Protein AF-A0A9P5XKV9-F1 (afdb_monomer_lite)

Structure (mmCIF, N/CA/C/O backbone):
data_AF-A0A9P5XKV9-F1
#
_entry.id   AF-A0A9P5XKV9-F1
#
loop_
_atom_site.group_PDB
_atom_site.id
_atom_site.type_symbol
_atom_site.label_atom_id
_atom_site.label_alt_id
_atom_site.label_comp_id
_atom_site.label_asym_id
_atom_site.label_entity_id
_atom_site.label_seq_id
_atom_site.pdbx_PDB_ins_code
_atom_site.Cartn_x
_atom_site.Cartn_y
_atom_site.Cartn_z
_atom_site.occupancy
_atom_site.B_iso_or_equiv
_atom_site.auth_seq_id
_atom_site.auth_comp_id
_atom_site.auth_asym_id
_atom_site.auth_atom_id
_atom_site.pdbx_PDB_model_num
ATOM 1 N N . MET A 1 1 ? 0.157 -8.483 -6.997 1.00 70.75 1 MET A N 1
ATOM 2 C CA . MET A 1 1 ? -0.100 -7.214 -7.702 1.00 70.75 1 MET A CA 1
ATOM 3 C C . MET A 1 1 ? 1.216 -6.534 -8.105 1.00 70.75 1 MET A C 1
ATOM 5 O O . MET A 1 1 ? 1.415 -5.382 -7.760 1.00 70.75 1 MET A O 1
ATOM 9 N N . PRO A 1 2 ? 2.148 -7.199 -8.814 1.00 66.69 2 PRO A N 1
ATOM 10 C CA . PRO A 1 2 ? 3.363 -6.516 -9.268 1.00 66.69 2 PRO A CA 1
ATOM 11 C C . PRO A 1 2 ? 3.000 -5.369 -10.226 1.00 66.69 2 PRO A C 1
ATOM 13 O O . PRO A 1 2 ? 2.086 -5.510 -11.035 1.00 66.69 2 PRO A O 1
ATOM 16 N N . HIS A 1 3 ? 3.695 -4.235 -10.106 1.00 66.81 3 HIS A N 1
ATOM 17 C CA . HIS A 1 3 ? 3.515 -3.041 -10.951 1.00 66.81 3 HIS A CA 1
ATOM 18 C C . HIS A 1 3 ? 2.114 -2.398 -10.946 1.00 66.81 3 HIS A C 1
ATOM 20 O O . HIS A 1 3 ? 1.751 -1.706 -11.893 1.00 66.81 3 HIS A O 1
ATOM 26 N N . CYS A 1 4 ? 1.330 -2.583 -9.881 1.00 78.94 4 CYS A N 1
ATOM 27 C CA . CYS A 1 4 ? 0.080 -1.842 -9.700 1.00 78.94 4 CYS A CA 1
ATOM 28 C C . CYS A 1 4 ? 0.313 -0.384 -9.267 1.00 78.94 4 CYS A C 1
ATOM 30 O O . CYS A 1 4 ? 1.311 -0.065 -8.619 1.00 78.94 4 CYS A O 1
ATOM 32 N N . ASP A 1 5 ? -0.645 0.485 -9.599 1.00 85.69 5 ASP A N 1
ATOM 33 C CA . ASP A 1 5 ? -0.642 1.891 -9.189 1.00 85.69 5 ASP A CA 1
ATOM 34 C C . ASP A 1 5 ? -0.791 2.065 -7.673 1.00 85.69 5 ASP A C 1
ATOM 36 O O . ASP A 1 5 ? -1.500 1.306 -7.004 1.00 85.69 5 ASP A O 1
ATOM 40 N N . MET A 1 6 ? -0.183 3.129 -7.135 1.00 90.31 6 MET A N 1
ATOM 41 C CA . MET A 1 6 ? -0.226 3.450 -5.700 1.00 90.31 6 MET A CA 1
ATOM 42 C C . MET A 1 6 ? -1.664 3.571 -5.170 1.00 90.31 6 MET A C 1
ATOM 44 O O . MET A 1 6 ? -1.947 3.120 -4.063 1.00 90.31 6 MET A O 1
ATOM 48 N N . GLY A 1 7 ? -2.589 4.110 -5.972 1.00 90.88 7 GLY A N 1
ATOM 49 C CA . GLY A 1 7 ? -3.998 4.249 -5.588 1.00 90.88 7 GLY A CA 1
ATOM 50 C C . GLY A 1 7 ? -4.725 2.913 -5.391 1.00 90.88 7 GLY A C 1
ATOM 51 O O . GLY A 1 7 ? -5.614 2.816 -4.550 1.00 90.88 7 GLY A O 1
ATOM 52 N N . LEU A 1 8 ? -4.338 1.853 -6.109 1.00 91.12 8 LEU A N 1
ATOM 53 C CA . LEU A 1 8 ? -4.925 0.521 -5.913 1.00 91.12 8 LEU A CA 1
ATOM 54 C C . LEU A 1 8 ? -4.485 -0.091 -4.582 1.00 91.12 8 LEU A C 1
ATOM 56 O O . LEU A 1 8 ? -5.310 -0.655 -3.863 1.00 91.12 8 LEU A O 1
ATOM 60 N N . TYR A 1 9 ? -3.206 0.055 -4.232 1.00 92.44 9 TYR A N 1
ATOM 61 C CA . TYR A 1 9 ? -2.709 -0.353 -2.921 1.00 92.44 9 TYR A CA 1
ATOM 62 C C . TYR A 1 9 ? -3.361 0.449 -1.800 1.00 92.44 9 TYR A C 1
ATOM 64 O O . TYR A 1 9 ? -3.787 -0.135 -0.808 1.00 92.44 9 TYR A O 1
ATOM 72 N N . ASP A 1 10 ? -3.487 1.765 -1.972 1.00 94.31 10 ASP A N 1
ATOM 73 C CA . ASP A 1 10 ? -4.132 2.634 -0.992 1.00 94.31 10 ASP A CA 1
ATOM 74 C C . ASP A 1 10 ? -5.592 2.231 -0.748 1.00 94.31 10 ASP A C 1
ATOM 76 O O . ASP A 1 10 ? -5.998 2.046 0.396 1.00 94.31 10 ASP A O 1
ATOM 80 N N . ASN A 1 11 ? -6.353 1.964 -1.814 1.00 93.06 11 ASN A N 1
ATOM 81 C CA . ASN A 1 11 ? -7.731 1.483 -1.716 1.00 93.06 11 ASN A CA 1
ATOM 82 C C . ASN A 1 11 ? -7.836 0.112 -1.033 1.00 93.06 11 ASN A C 1
ATOM 84 O O . ASN A 1 11 ? -8.742 -0.104 -0.226 1.00 93.06 11 ASN A O 1
ATOM 88 N N . LEU A 1 12 ? -6.919 -0.817 -1.327 1.00 93.25 12 LEU A N 1
ATOM 89 C CA . LEU A 1 12 ? -6.872 -2.123 -0.666 1.00 93.25 12 LEU A CA 1
ATOM 90 C C . LEU A 1 12 ? -6.597 -1.977 0.835 1.00 93.25 12 LEU A C 1
ATOM 92 O O . LEU A 1 12 ? -7.263 -2.619 1.649 1.00 93.25 12 LEU A O 1
ATOM 96 N N . LEU A 1 13 ? -5.633 -1.130 1.199 1.00 93.94 13 LEU A N 1
ATOM 97 C CA . LEU A 1 13 ? -5.297 -0.841 2.590 1.00 93.94 13 LEU A CA 1
ATOM 98 C C . LEU A 1 13 ? -6.477 -0.179 3.301 1.00 93.94 13 LEU A C 1
ATOM 100 O O . LEU A 1 13 ? -6.874 -0.640 4.367 1.00 93.94 13 LEU A O 1
ATOM 104 N N . ARG A 1 14 ? -7.103 0.817 2.669 1.00 94.31 14 ARG A N 1
ATOM 105 C CA . ARG A 1 14 ? -8.313 1.485 3.155 1.00 94.31 14 ARG A CA 1
ATOM 106 C C . ARG A 1 14 ? -9.449 0.499 3.429 1.00 94.31 14 ARG A C 1
ATOM 108 O O . ARG A 1 14 ? -10.059 0.543 4.491 1.00 94.31 14 ARG A O 1
ATOM 115 N N . ALA A 1 15 ? -9.729 -0.413 2.498 1.00 93.19 15 ALA A N 1
ATOM 116 C CA . ALA A 1 15 ? -10.797 -1.406 2.651 1.00 93.19 15 ALA A CA 1
ATOM 117 C C . ALA A 1 15 ? -10.550 -2.392 3.812 1.00 93.19 15 ALA A C 1
ATOM 119 O O . ALA A 1 15 ? -11.487 -3.001 4.334 1.00 93.19 15 ALA A O 1
ATOM 120 N N . ASN A 1 16 ? -9.290 -2.540 4.226 1.00 93.56 16 ASN A N 1
ATOM 121 C CA . ASN A 1 16 ? -8.859 -3.399 5.326 1.00 93.56 16 ASN A CA 1
ATOM 122 C C . ASN A 1 16 ? -8.370 -2.593 6.540 1.00 93.56 16 ASN A C 1
ATOM 124 O O . ASN A 1 16 ? -7.651 -3.142 7.375 1.00 93.56 16 ASN A O 1
ATOM 128 N N . TRP A 1 17 ? -8.748 -1.312 6.654 1.00 93.69 17 TRP A N 1
ATOM 129 C CA . TRP A 1 17 ? -8.223 -0.390 7.666 1.00 93.69 17 TRP A CA 1
ATOM 130 C C . TRP A 1 17 ? -8.826 -0.607 9.059 1.00 93.69 17 TRP A C 1
ATOM 132 O O . TRP A 1 17 ? -9.524 0.236 9.614 1.00 93.69 17 TRP A O 1
ATOM 142 N N . SER A 1 18 ? -8.545 -1.764 9.644 1.00 90.81 18 SER A N 1
ATOM 143 C CA . SER A 1 18 ? -8.793 -2.060 11.051 1.00 90.81 18 SER A CA 1
ATOM 144 C C . SER A 1 18 ? -7.646 -2.889 11.610 1.00 90.81 18 SER A C 1
ATOM 146 O O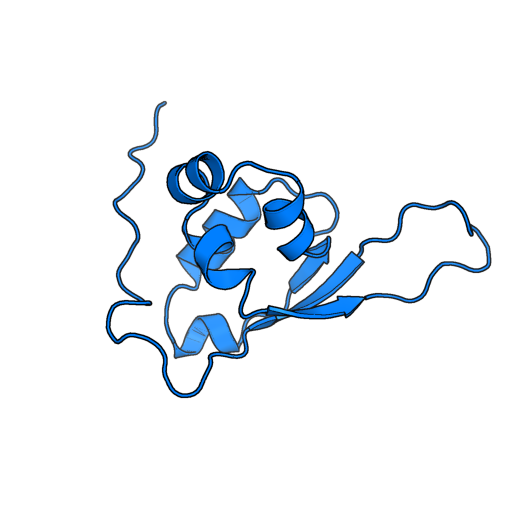 . SER A 1 18 ? -6.944 -3.567 10.857 1.00 90.81 18 SER A O 1
ATOM 148 N N . GLN A 1 19 ? -7.468 -2.852 12.931 1.00 89.25 19 GLN A N 1
ATOM 149 C CA . GLN A 1 19 ? -6.397 -3.585 13.605 1.00 89.25 19 GLN A CA 1
ATOM 150 C C . GLN A 1 19 ? -6.394 -5.074 13.243 1.00 89.25 19 GLN A C 1
ATOM 152 O O . GLN A 1 19 ? -5.343 -5.608 12.894 1.00 89.25 19 GLN A O 1
ATOM 157 N N . ASP A 1 20 ? -7.564 -5.711 13.261 1.00 89.25 20 ASP A N 1
ATOM 158 C CA . ASP A 1 20 ? -7.683 -7.144 12.995 1.00 89.25 20 ASP A CA 1
ATOM 159 C C . ASP A 1 20 ? -7.471 -7.479 11.515 1.00 89.25 20 ASP A C 1
ATOM 161 O O . ASP A 1 20 ? -6.808 -8.458 11.187 1.00 89.25 20 ASP A O 1
ATOM 165 N N . ARG A 1 21 ? -8.003 -6.665 10.591 1.00 92.75 21 ARG A N 1
ATOM 166 C CA . ARG A 1 21 ? -7.950 -6.972 9.153 1.00 92.75 21 ARG A CA 1
ATOM 167 C C . ARG A 1 21 ? -6.580 -6.703 8.556 1.00 92.75 21 ARG A C 1
ATOM 169 O O . ARG A 1 21 ? -6.073 -7.532 7.800 1.00 92.75 21 ARG A O 1
ATOM 176 N N . ILE A 1 22 ? -5.958 -5.581 8.909 1.00 92.62 22 ILE A N 1
ATOM 177 C CA . ILE A 1 22 ? -4.701 -5.166 8.283 1.00 92.62 22 ILE A CA 1
ATOM 178 C C . ILE A 1 22 ? -3.553 -6.131 8.596 1.00 92.62 22 ILE A C 1
ATOM 180 O O . ILE A 1 22 ? -2.689 -6.352 7.754 1.00 92.62 22 ILE A O 1
ATOM 184 N N . GLN A 1 23 ? -3.571 -6.757 9.777 1.00 90.62 23 GLN A N 1
ATOM 185 C CA . GLN A 1 23 ? -2.569 -7.745 10.187 1.00 90.62 23 GLN A CA 1
ATOM 186 C C . GLN A 1 23 ? -2.716 -9.090 9.465 1.00 90.62 23 GLN A C 1
ATOM 188 O O . GLN A 1 23 ? -1.751 -9.841 9.370 1.00 90.62 23 GLN A O 1
ATOM 193 N N . THR A 1 24 ? -3.903 -9.394 8.934 1.00 92.94 24 THR A N 1
ATOM 194 C CA . THR A 1 24 ? -4.129 -10.599 8.115 1.00 92.94 24 THR A CA 1
ATOM 195 C C . THR A 1 24 ? -3.754 -10.402 6.647 1.00 92.94 24 THR A C 1
ATOM 197 O O . THR A 1 24 ? -3.755 -11.360 5.874 1.00 92.94 24 THR A O 1
ATOM 200 N N . LEU A 1 25 ? -3.428 -9.169 6.243 1.00 93.75 25 LEU A N 1
ATOM 201 C CA . LEU A 1 25 ? -3.110 -8.843 4.863 1.00 93.75 25 LEU A CA 1
ATOM 202 C C . LEU A 1 25 ? -1.683 -9.279 4.509 1.00 93.75 25 LEU A C 1
ATOM 204 O O . LEU A 1 25 ? -0.706 -8.830 5.111 1.00 93.75 25 LEU A O 1
ATOM 208 N N . VAL A 1 26 ? -1.572 -10.099 3.463 1.00 93.31 26 VAL A N 1
ATOM 209 C CA . VAL A 1 26 ? -0.302 -10.466 2.829 1.00 93.31 26 VAL A CA 1
ATOM 210 C C . VAL A 1 26 ? -0.300 -9.937 1.399 1.00 93.31 26 VAL A C 1
ATOM 212 O O . VAL A 1 26 ? -1.194 -10.229 0.606 1.00 93.31 26 VAL A O 1
ATOM 215 N N . LEU A 1 27 ? 0.716 -9.150 1.066 1.00 92.31 27 LEU A N 1
ATOM 216 C CA . LEU A 1 27 ? 0.896 -8.513 -0.228 1.00 92.31 27 LEU A CA 1
ATOM 217 C C . LEU A 1 27 ? 2.027 -9.200 -0.985 1.00 92.31 27 LEU A C 1
ATOM 219 O O . LEU A 1 27 ? 3.178 -9.163 -0.570 1.00 92.31 27 LEU A O 1
ATOM 223 N N . LEU A 1 28 ? 1.711 -9.778 -2.140 1.00 91.50 28 LEU A N 1
ATOM 224 C CA . LEU A 1 28 ? 2.708 -10.143 -3.143 1.00 91.50 28 LEU A CA 1
ATOM 225 C C . LEU A 1 28 ? 2.808 -8.989 -4.145 1.00 91.50 28 LEU A C 1
ATOM 227 O O . LEU A 1 28 ? 1.963 -8.870 -5.039 1.00 91.50 28 LEU A O 1
ATOM 231 N N . ALA A 1 29 ? 3.762 -8.087 -3.946 1.00 88.62 29 ALA A N 1
ATOM 232 C CA . ALA A 1 29 ? 3.761 -6.756 -4.553 1.00 88.62 29 ALA A CA 1
ATOM 233 C C . ALA A 1 29 ? 5.178 -6.201 -4.729 1.00 88.62 29 ALA A C 1
ATOM 235 O O . ALA A 1 29 ? 6.124 -6.695 -4.117 1.00 88.62 29 ALA A O 1
ATOM 236 N N . ASN A 1 30 ? 5.318 -5.137 -5.521 1.00 88.88 30 ASN A N 1
ATOM 237 C CA . ASN A 1 30 ? 6.553 -4.349 -5.516 1.00 88.88 30 ASN A CA 1
ATOM 238 C C . ASN A 1 30 ? 6.787 -3.795 -4.107 1.00 88.88 30 ASN A C 1
ATOM 240 O O . ASN A 1 30 ? 5.814 -3.502 -3.407 1.00 88.88 30 ASN A O 1
ATOM 244 N N . ARG A 1 31 ? 8.045 -3.664 -3.681 1.00 89.75 31 ARG A N 1
ATOM 245 C CA . ARG A 1 31 ? 8.384 -3.188 -2.333 1.00 89.75 31 ARG A CA 1
ATOM 246 C C . ARG A 1 31 ? 7.762 -1.808 -2.096 1.00 89.75 31 ARG A C 1
ATOM 248 O O . ARG A 1 31 ? 8.151 -0.839 -2.740 1.00 89.75 31 ARG A O 1
ATOM 255 N N . LEU A 1 32 ? 6.759 -1.721 -1.215 1.00 90.69 32 LEU A N 1
ATOM 256 C CA . LEU A 1 32 ? 5.941 -0.507 -1.114 1.00 90.69 32 LEU A CA 1
ATOM 257 C C . LEU A 1 32 ? 6.721 0.671 -0.517 1.00 90.69 32 LEU A C 1
ATOM 259 O O . LEU A 1 32 ? 6.419 1.826 -0.808 1.00 90.69 32 LEU A O 1
ATOM 263 N N . GLU A 1 33 ? 7.750 0.379 0.273 1.00 89.94 33 GLU A N 1
ATOM 264 C CA . GLU A 1 33 ? 8.680 1.364 0.826 1.00 89.94 33 GLU A CA 1
ATOM 265 C C . GLU A 1 33 ? 9.411 2.169 -0.262 1.00 89.94 33 GLU A C 1
ATOM 267 O O . GLU A 1 33 ? 9.613 3.369 -0.098 1.00 89.94 33 GLU A O 1
ATOM 272 N N . GLU A 1 34 ? 9.688 1.570 -1.427 1.00 89.00 34 GLU A N 1
ATOM 273 C CA . GLU A 1 34 ? 10.316 2.278 -2.554 1.00 89.00 34 GLU A CA 1
ATOM 274 C C . GLU A 1 34 ? 9.437 3.43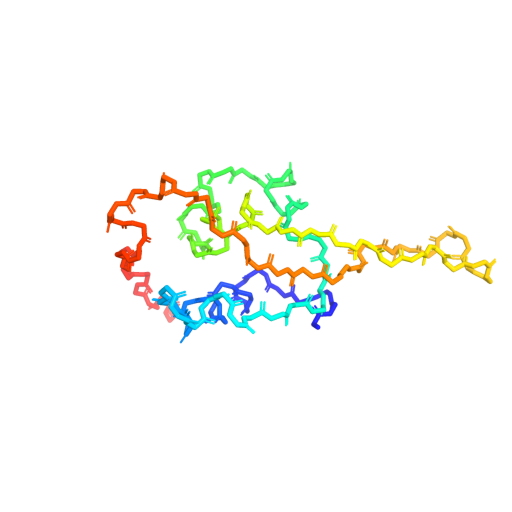6 -3.056 1.00 89.00 34 GLU A C 1
ATOM 276 O O . GLU A 1 34 ? 9.946 4.421 -3.590 1.00 89.00 34 GLU A O 1
ATOM 281 N N . TYR A 1 35 ? 8.111 3.377 -2.872 1.00 88.69 35 TYR A N 1
ATOM 282 C CA . TYR A 1 35 ? 7.248 4.507 -3.220 1.00 88.69 35 TYR A CA 1
ATOM 283 C C . TYR A 1 35 ? 7.477 5.710 -2.299 1.00 88.69 35 TYR A C 1
ATOM 285 O O . TYR A 1 35 ? 7.357 6.838 -2.777 1.00 88.69 35 TYR A O 1
ATOM 293 N N . LEU A 1 36 ? 7.836 5.491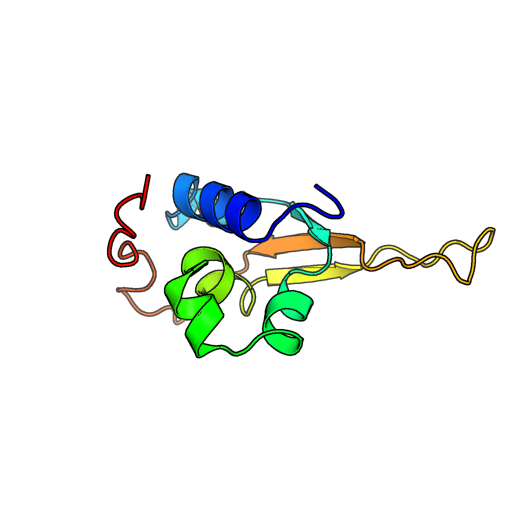 -1.028 1.00 89.75 36 LEU A N 1
ATOM 294 C CA . LEU A 1 36 ? 8.187 6.565 -0.093 1.00 89.75 36 LEU A CA 1
ATOM 295 C C . LEU A 1 36 ? 9.529 7.206 -0.448 1.00 89.75 36 LEU A C 1
ATOM 297 O O . LEU A 1 36 ? 9.659 8.424 -0.393 1.00 89.75 36 LEU A O 1
ATOM 301 N N . GLU A 1 37 ? 10.503 6.389 -0.847 1.00 88.56 37 GLU A N 1
ATOM 302 C CA . GLU A 1 37 ? 11.846 6.843 -1.223 1.00 88.56 37 GLU A CA 1
ATOM 303 C C . GLU A 1 37 ? 11.830 7.672 -2.517 1.00 88.56 37 GLU A C 1
ATOM 305 O O . GLU A 1 37 ? 12.555 8.658 -2.643 1.00 88.56 37 GLU A O 1
ATOM 310 N N . ASN A 1 38 ? 10.975 7.295 -3.473 1.00 89.12 38 ASN A N 1
ATOM 311 C CA . ASN A 1 38 ? 10.956 7.884 -4.812 1.00 89.12 38 ASN A CA 1
ATOM 312 C C . ASN A 1 38 ? 9.957 9.041 -4.990 1.00 89.12 38 ASN A C 1
ATOM 314 O O . ASN A 1 38 ? 9.968 9.694 -6.035 1.00 89.12 38 ASN A O 1
ATOM 318 N N . HIS A 1 39 ? 9.090 9.319 -4.007 1.00 89.44 39 HIS A N 1
ATOM 319 C CA . HIS A 1 39 ? 8.071 10.368 -4.120 1.00 89.44 39 HIS A CA 1
ATOM 320 C C . HIS A 1 39 ? 8.087 11.341 -2.932 1.00 89.44 39 HIS A C 1
ATOM 322 O O . HIS A 1 39 ? 8.302 10.944 -1.789 1.00 89.44 39 HIS A O 1
ATOM 328 N N . PRO A 1 40 ? 7.769 12.632 -3.150 1.00 91.06 40 PRO A N 1
ATOM 329 C CA . PRO A 1 40 ? 7.667 13.591 -2.057 1.00 91.06 40 PRO A CA 1
ATOM 330 C C . PRO A 1 40 ? 6.598 13.190 -1.029 1.00 91.06 40 PRO A C 1
ATOM 332 O O . PRO A 1 40 ? 5.420 13.057 -1.367 1.00 91.06 40 PRO A O 1
ATOM 335 N N . HIS A 1 41 ? 6.983 13.105 0.248 1.00 90.38 41 HIS A N 1
ATOM 336 C CA . HIS A 1 41 ? 6.094 12.679 1.339 1.00 90.38 41 HIS A CA 1
ATOM 337 C C . HIS A 1 41 ? 4.795 13.495 1.438 1.00 90.38 41 HIS A C 1
ATOM 339 O O . HIS A 1 41 ? 3.753 12.941 1.776 1.00 90.38 41 HIS A O 1
ATOM 345 N N . HIS A 1 42 ? 4.829 14.801 1.137 1.00 89.88 42 HIS A N 1
ATOM 346 C CA . HIS A 1 42 ? 3.621 15.637 1.163 1.00 89.88 42 HIS A CA 1
ATOM 347 C C . HIS A 1 42 ? 2.585 15.177 0.127 1.00 89.88 42 HIS A C 1
ATOM 349 O O . HIS A 1 42 ? 1.403 15.108 0.449 1.00 89.88 42 HIS A O 1
ATOM 355 N N . LYS A 1 43 ? 3.028 14.789 -1.080 1.00 89.81 43 LYS A N 1
ATOM 356 C CA . LYS A 1 43 ? 2.140 14.275 -2.129 1.00 89.81 43 LYS A CA 1
ATOM 357 C C . LYS A 1 43 ? 1.564 12.924 -1.742 1.00 89.81 43 LYS A C 1
ATOM 359 O O . LYS A 1 43 ? 0.372 12.719 -1.921 1.00 89.81 43 LYS A O 1
ATOM 364 N N . LEU A 1 44 ? 2.385 12.031 -1.187 1.00 90.62 44 LEU A N 1
ATOM 365 C CA . LEU A 1 44 ? 1.938 10.702 -0.758 1.00 90.62 44 LEU A CA 1
ATOM 366 C C . LEU A 1 44 ? 0.919 10.783 0.377 1.00 90.62 44 LEU A C 1
ATOM 368 O O . LEU A 1 44 ? -0.109 10.123 0.322 1.00 90.62 44 LEU A O 1
ATOM 372 N N . ARG A 1 45 ? 1.170 11.636 1.375 1.00 90.56 45 ARG A N 1
ATOM 373 C CA . ARG A 1 45 ? 0.239 11.859 2.486 1.00 90.56 45 ARG A CA 1
ATOM 374 C C . ARG A 1 45 ? -1.114 12.386 2.013 1.00 90.56 45 ARG A C 1
ATOM 376 O O . ARG A 1 45 ? -2.122 12.090 2.640 1.00 90.56 45 ARG A O 1
ATOM 383 N N . GLU A 1 46 ? -1.121 13.180 0.949 1.00 90.00 46 GLU A N 1
ATOM 384 C CA . GLU A 1 46 ? -2.350 13.670 0.340 1.00 90.00 46 GLU A CA 1
ATOM 385 C C . GLU A 1 46 ? -3.023 12.566 -0.487 1.00 90.00 46 GLU A C 1
ATOM 387 O O . GLU A 1 46 ? -4.141 12.190 -0.175 1.00 90.00 46 GLU A O 1
ATOM 392 N N . HIS A 1 47 ? -2.340 12.000 -1.484 1.00 89.62 47 HIS A N 1
ATOM 393 C CA . HIS A 1 47 ? -2.957 11.165 -2.525 1.00 89.62 47 HIS A CA 1
ATOM 394 C C . HIS A 1 47 ? -3.145 9.696 -2.135 1.00 89.62 47 HIS A C 1
ATOM 396 O O . HIS A 1 47 ? -4.039 9.038 -2.656 1.00 89.62 47 HIS A O 1
ATOM 402 N N . VAL A 1 48 ? -2.276 9.162 -1.274 1.00 93.94 48 VAL A N 1
ATOM 403 C CA . VAL A 1 48 ? -2.269 7.750 -0.859 1.00 93.94 48 VAL A CA 1
ATOM 404 C C . VAL A 1 48 ? -1.959 7.625 0.643 1.00 93.94 48 VAL A C 1
ATOM 406 O O . VAL A 1 48 ? -0.923 7.081 1.045 1.00 93.94 48 VAL A O 1
ATOM 409 N N . PRO A 1 49 ? -2.824 8.185 1.512 1.00 93.25 49 PRO A N 1
ATOM 410 C CA . PRO A 1 49 ? -2.555 8.309 2.942 1.00 93.25 49 PRO A CA 1
ATOM 411 C C . PRO A 1 49 ? -2.435 6.965 3.668 1.00 93.25 49 PRO A C 1
ATOM 413 O O . PRO A 1 49 ? -1.677 6.864 4.635 1.00 93.25 49 PRO A O 1
ATOM 416 N N . TYR A 1 50 ? -3.166 5.937 3.236 1.00 94.12 50 TYR A N 1
ATOM 417 C CA . TYR A 1 50 ? -3.135 4.613 3.852 1.00 94.12 50 TYR A CA 1
ATOM 418 C C . TYR A 1 50 ? -1.857 3.875 3.468 1.00 94.12 50 TYR A C 1
ATOM 420 O O . TYR A 1 50 ? -1.185 3.329 4.342 1.00 94.12 50 TYR A O 1
ATOM 428 N N . LEU A 1 51 ? -1.449 3.952 2.197 1.00 93.50 51 LEU A N 1
ATOM 429 C CA . LEU A 1 51 ? -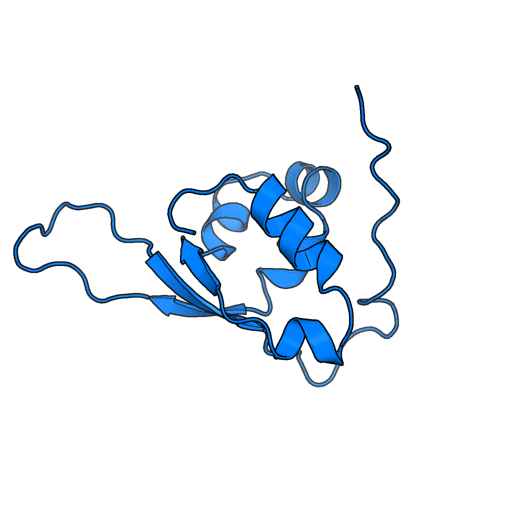0.136 3.471 1.762 1.00 93.50 51 LEU A CA 1
ATOM 430 C C . LEU A 1 51 ? 0.983 4.179 2.523 1.00 93.50 51 LEU A C 1
ATOM 432 O O . LEU A 1 51 ? 1.874 3.514 3.047 1.00 93.50 51 LEU A O 1
ATOM 436 N N . PHE A 1 52 ? 0.912 5.507 2.641 1.00 93.44 52 PHE A N 1
ATOM 437 C CA . PHE A 1 52 ? 1.916 6.300 3.347 1.00 93.44 52 PHE A CA 1
ATOM 438 C C . PHE A 1 52 ? 2.054 5.898 4.823 1.00 93.44 52 PHE A C 1
ATOM 440 O O . PHE A 1 52 ? 3.168 5.794 5.331 1.00 93.44 52 PHE A O 1
ATOM 447 N N . LYS A 1 53 ? 0.932 5.648 5.512 1.00 91.69 53 LYS A N 1
ATOM 448 C CA . LYS A 1 53 ? 0.926 5.180 6.907 1.00 91.69 53 LYS A CA 1
ATOM 449 C C . LYS A 1 53 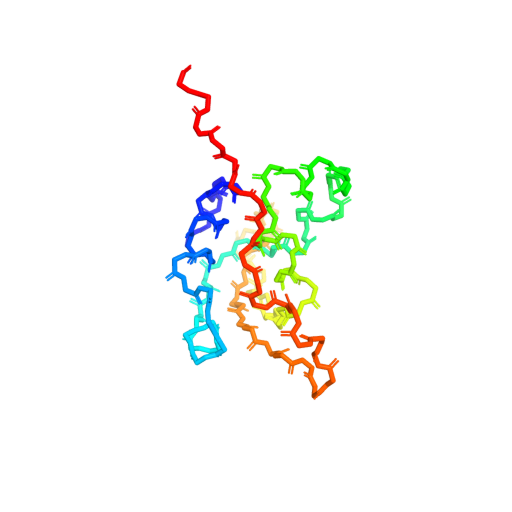? 1.433 3.740 7.043 1.00 91.69 53 LYS A C 1
ATOM 451 O O . LYS A 1 53 ? 2.107 3.431 8.021 1.00 91.69 53 LYS A O 1
ATOM 456 N N . THR A 1 54 ? 1.097 2.853 6.106 1.00 92.50 54 THR A N 1
ATOM 457 C CA . THR A 1 54 ? 1.409 1.421 6.222 1.00 92.50 54 THR A CA 1
ATOM 458 C C . THR A 1 54 ? 2.812 1.064 5.766 1.0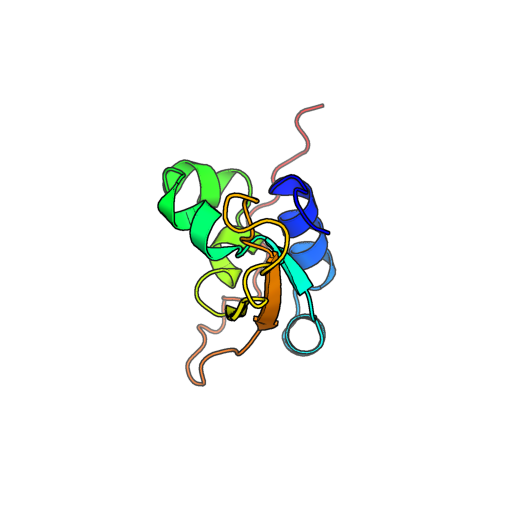0 92.50 54 THR A C 1
ATOM 460 O O . THR A 1 54 ? 3.423 0.197 6.383 1.00 92.50 54 THR A O 1
ATOM 463 N N . ALA A 1 55 ? 3.341 1.711 4.727 1.00 92.25 55 ALA A N 1
ATOM 464 C CA . ALA A 1 55 ? 4.638 1.355 4.155 1.00 92.25 55 ALA A CA 1
ATOM 465 C C . ALA A 1 55 ? 5.782 1.243 5.194 1.00 92.25 55 ALA A C 1
ATOM 467 O O . ALA A 1 55 ? 6.484 0.236 5.152 1.00 92.25 55 ALA A O 1
ATOM 468 N N . PRO A 1 56 ? 5.916 2.140 6.197 1.00 91.38 56 PRO A N 1
ATOM 469 C CA . PRO A 1 56 ? 6.962 2.035 7.224 1.00 91.38 56 PRO A CA 1
ATOM 470 C C . PRO A 1 56 ? 6.798 0.877 8.223 1.00 91.38 56 PRO A C 1
ATOM 472 O O . PRO A 1 56 ? 7.728 0.572 8.964 1.00 91.38 56 PRO A O 1
ATOM 475 N N . VAL A 1 57 ? 5.612 0.263 8.311 1.00 91.94 57 VAL A N 1
ATOM 476 C CA . VAL A 1 57 ? 5.317 -0.850 9.240 1.00 91.94 57 VAL A CA 1
ATOM 477 C C . VAL A 1 57 ? 5.166 -2.195 8.520 1.00 91.94 57 VAL A C 1
ATOM 479 O O . VAL A 1 57 ? 4.763 -3.196 9.125 1.00 91.94 57 VAL A O 1
ATOM 482 N N . LEU A 1 58 ? 5.477 -2.234 7.222 1.00 92.12 58 LEU A N 1
ATOM 483 C CA . LEU A 1 58 ? 5.533 -3.469 6.453 1.00 92.12 58 LEU A CA 1
ATOM 484 C C . LEU A 1 58 ? 6.860 -4.174 6.700 1.00 92.12 58 LEU A C 1
ATOM 486 O O . LEU A 1 58 ? 7.934 -3.608 6.523 1.00 92.12 58 LEU A O 1
ATOM 490 N N . ASN A 1 59 ? 6.784 -5.456 7.038 1.00 93.31 59 ASN A N 1
ATOM 491 C CA . ASN A 1 59 ? 7.927 -6.328 6.821 1.00 93.31 59 ASN A CA 1
ATOM 492 C C . ASN A 1 59 ? 7.957 -6.707 5.351 1.00 93.31 59 ASN A C 1
ATOM 494 O O . ASN A 1 59 ? 6.913 -7.012 4.778 1.00 93.31 59 ASN A O 1
ATOM 498 N N . CYS A 1 60 ? 9.152 -6.714 4.772 1.00 91.75 60 CYS A N 1
ATOM 499 C CA . CYS A 1 60 ? 9.361 -7.026 3.370 1.00 91.75 60 CYS A CA 1
ATOM 500 C C . CYS A 1 60 ? 10.337 -8.193 3.240 1.00 91.75 60 CYS A C 1
ATOM 502 O O . CYS A 1 60 ? 11.448 -8.149 3.766 1.00 91.75 60 CYS A O 1
ATOM 504 N N . HIS A 1 61 ? 9.936 -9.218 2.495 1.00 91.69 61 HIS A N 1
ATOM 505 C CA . HIS A 1 61 ? 10.803 -10.308 2.078 1.00 91.69 61 HIS A CA 1
ATOM 506 C C . HIS A 1 61 ? 10.927 -10.293 0.545 1.00 91.69 61 HIS A C 1
ATOM 508 O O . HIS A 1 61 ? 9.998 -10.731 -0.143 1.00 91.69 61 HIS A O 1
ATOM 514 N N . PRO A 1 62 ? 12.011 -9.719 -0.012 1.00 89.69 62 PRO A N 1
ATOM 515 C CA . PRO A 1 62 ? 12.206 -9.644 -1.456 1.00 89.69 62 PRO A CA 1
ATOM 516 C C . PRO A 1 62 ? 12.427 -11.029 -2.059 1.00 89.69 62 PRO A C 1
ATOM 518 O O . PRO A 1 62 ? 13.045 -11.898 -1.444 1.00 89.69 62 PRO A O 1
ATOM 521 N N . PHE A 1 63 ? 11.925 -11.230 -3.276 1.00 86.69 63 PHE A N 1
ATOM 522 C CA . PHE A 1 63 ? 12.190 -12.458 -4.019 1.00 86.69 63 PHE A CA 1
ATOM 523 C C . PHE A 1 63 ? 13.647 -12.505 -4.491 1.00 86.69 63 PHE A C 1
ATOM 525 O O . PHE A 1 63 ? 14.232 -11.458 -4.781 1.00 86.69 63 PHE A O 1
ATOM 532 N N . PRO A 1 64 ? 14.237 -13.707 -4.614 1.00 85.56 64 PRO A N 1
ATOM 533 C CA . PRO A 1 64 ? 15.581 -13.853 -5.152 1.00 85.56 64 PRO A CA 1
ATOM 534 C C . PRO A 1 64 ? 15.646 -13.361 -6.600 1.00 85.56 64 PRO A C 1
ATOM 536 O O . PRO A 1 64 ? 14.696 -13.517 -7.370 1.00 85.56 64 PRO A O 1
ATOM 539 N N . THR A 1 65 ? 16.780 -12.777 -6.981 1.00 82.12 65 THR A N 1
ATOM 540 C CA . THR A 1 65 ? 17.052 -12.386 -8.368 1.00 82.12 65 THR A CA 1
ATOM 541 C C . THR A 1 65 ? 17.067 -13.615 -9.275 1.00 82.12 65 THR A C 1
ATOM 543 O O . THR A 1 65 ? 17.561 -14.676 -8.897 1.00 82.12 65 THR A O 1
ATOM 546 N N . SER A 1 66 ? 16.530 -13.471 -10.485 1.00 80.62 66 SER A N 1
ATOM 547 C CA . SER A 1 66 ? 16.531 -14.543 -11.481 1.00 80.62 66 SER A CA 1
ATOM 548 C C . SER A 1 66 ? 17.941 -14.791 -12.014 1.00 80.62 66 SER A C 1
ATOM 550 O O . SER A 1 66 ? 18.554 -13.888 -12.581 1.00 80.62 66 SER A O 1
ATOM 552 N N . GLU A 1 67 ? 18.433 -16.026 -11.901 1.00 83.38 67 GLU A N 1
ATOM 553 C CA . GLU A 1 67 ? 19.717 -16.432 -12.495 1.00 83.38 67 GLU A CA 1
ATOM 554 C C . GLU A 1 67 ? 19.681 -16.385 -14.028 1.00 83.38 67 GLU A C 1
ATOM 556 O O . GLU A 1 67 ? 20.661 -16.022 -14.672 1.00 83.38 67 GLU A O 1
ATOM 561 N N . ALA A 1 68 ? 18.527 -16.703 -14.620 1.00 87.38 68 ALA A N 1
ATOM 562 C CA . ALA A 1 68 ? 18.343 -16.687 -16.066 1.00 87.38 68 ALA A CA 1
ATOM 563 C C . ALA A 1 68 ? 18.235 -15.260 -16.637 1.00 87.38 68 ALA A C 1
ATOM 565 O O . ALA A 1 68 ? 18.479 -15.059 -17.825 1.00 87.38 68 ALA A O 1
ATOM 566 N N . TRP A 1 69 ? 17.870 -14.271 -15.809 1.00 82.62 69 TRP A N 1
ATOM 567 C CA . TRP A 1 69 ? 17.683 -12.876 -16.225 1.00 82.62 69 TRP A CA 1
ATOM 568 C C . TRP A 1 69 ? 18.244 -11.913 -15.163 1.00 82.62 69 TRP A C 1
ATOM 570 O O . TRP A 1 69 ? 17.471 -11.256 -14.464 1.00 82.62 69 TRP A O 1
ATOM 580 N N . PRO A 1 70 ? 19.580 -11.786 -15.037 1.00 77.00 70 PRO A N 1
ATOM 581 C CA . PRO A 1 70 ? 20.206 -11.020 -13.952 1.00 77.00 70 PRO A CA 1
ATOM 582 C C . PRO A 1 70 ? 19.905 -9.517 -13.990 1.00 77.00 70 PRO A C 1
ATOM 584 O O . PRO A 1 70 ? 19.999 -8.835 -12.975 1.00 77.00 70 PRO A O 1
ATOM 587 N N . THR A 1 71 ? 19.559 -8.992 -15.168 1.00 79.69 71 THR A N 1
ATOM 588 C CA . THR A 1 71 ? 19.204 -7.583 -15.386 1.00 79.69 71 THR A CA 1
ATOM 589 C C . THR A 1 71 ? 17.702 -7.323 -15.301 1.00 79.69 71 THR A C 1
ATOM 591 O O . THR A 1 71 ? 17.279 -6.174 -15.437 1.00 79.69 71 THR A O 1
ATOM 594 N N . ALA A 1 72 ? 16.879 -8.360 -15.100 1.00 76.00 72 ALA A N 1
ATOM 595 C CA . ALA A 1 72 ? 15.450 -8.171 -14.921 1.00 76.00 72 ALA A CA 1
ATOM 596 C C . ALA A 1 72 ? 15.204 -7.386 -13.632 1.00 76.00 72 ALA A C 1
ATOM 598 O O . ALA A 1 72 ? 15.687 -7.746 -12.557 1.00 76.00 72 ALA A O 1
ATOM 599 N N . PHE A 1 73 ? 14.434 -6.309 -13.747 1.00 68.25 73 PHE A N 1
ATOM 600 C CA . PHE A 1 73 ? 14.023 -5.526 -12.596 1.00 68.25 73 PHE A CA 1
ATOM 601 C C . PHE A 1 73 ? 13.159 -6.402 -11.681 1.00 68.25 73 PHE A C 1
ATOM 603 O O . PHE A 1 73 ? 12.050 -6.785 -12.050 1.00 68.25 73 PHE A O 1
ATOM 610 N N . ASN A 1 74 ? 13.684 -6.751 -10.505 1.00 71.75 74 ASN A N 1
ATOM 611 C CA . ASN A 1 74 ? 12.996 -7.588 -9.530 1.00 71.75 74 ASN A CA 1
ATOM 612 C C . ASN A 1 74 ? 12.894 -6.862 -8.189 1.00 71.75 74 ASN A C 1
ATOM 614 O O . ASN A 1 74 ? 13.700 -7.076 -7.287 1.00 71.75 74 ASN A O 1
ATOM 618 N N . ASN A 1 75 ? 11.887 -6.003 -8.059 1.00 80.44 75 ASN A N 1
ATOM 619 C CA . ASN A 1 75 ? 11.512 -5.412 -6.774 1.00 80.44 75 ASN A CA 1
ATOM 620 C C . ASN A 1 75 ? 10.265 -6.074 -6.169 1.00 80.44 75 ASN A C 1
ATOM 622 O O . ASN A 1 75 ? 9.636 -5.522 -5.262 1.00 80.44 75 ASN A O 1
ATOM 626 N N . THR A 1 76 ? 9.892 -7.260 -6.661 1.00 87.12 76 THR A N 1
ATOM 627 C CA . THR A 1 76 ? 8.770 -8.013 -6.104 1.00 87.12 76 THR A CA 1
ATOM 628 C C . THR A 1 76 ? 9.167 -8.579 -4.744 1.00 87.12 76 THR A C 1
ATOM 630 O O . THR A 1 76 ? 10.252 -9.128 -4.557 1.00 87.12 76 THR A O 1
ATOM 633 N N . SER A 1 77 ? 8.272 -8.451 -3.772 1.00 90.88 77 SER A N 1
ATOM 634 C CA . SER A 1 77 ? 8.448 -8.928 -2.406 1.00 90.88 77 SER A CA 1
ATOM 635 C C . SER A 1 77 ? 7.132 -9.452 -1.838 1.00 90.88 77 SER A C 1
ATOM 637 O O . SER A 1 77 ? 6.041 -9.040 -2.247 1.00 90.88 77 SER A O 1
ATOM 639 N N . VAL A 1 78 ? 7.240 -10.377 -0.887 1.00 93.69 78 VAL A N 1
ATOM 640 C CA . VAL A 1 78 ? 6.142 -10.696 0.027 1.00 93.69 78 VAL A CA 1
ATOM 641 C C . VAL A 1 78 ? 6.198 -9.693 1.168 1.00 93.69 78 VAL A C 1
ATOM 643 O O . VAL A 1 78 ? 7.238 -9.549 1.808 1.00 93.69 78 VAL A O 1
ATOM 646 N N . GLN A 1 79 ? 5.099 -8.993 1.416 1.00 94.50 79 GLN A N 1
ATOM 647 C CA . GLN A 1 79 ? 5.010 -7.961 2.440 1.00 94.50 79 GLN A CA 1
ATOM 648 C C . GLN A 1 79 ? 3.804 -8.206 3.336 1.00 94.50 79 GLN A C 1
ATOM 650 O O . GLN A 1 79 ? 2.739 -8.595 2.862 1.00 94.50 79 GLN A O 1
ATOM 655 N N . TRP A 1 80 ? 3.955 -7.977 4.633 1.00 95.00 80 TRP A N 1
ATOM 656 C CA . TRP A 1 80 ? 2.861 -8.086 5.597 1.00 95.00 80 TRP A CA 1
ATOM 657 C C . TRP A 1 80 ? 3.030 -7.056 6.702 1.00 95.00 80 TRP A C 1
ATOM 659 O O . TRP A 1 80 ? 4.138 -6.603 7.006 1.00 95.00 80 TRP A O 1
ATOM 669 N N . VAL A 1 81 ? 1.913 -6.676 7.307 1.00 93.00 81 VAL A N 1
ATOM 670 C CA . VAL A 1 81 ? 1.895 -5.631 8.328 1.00 93.00 81 VAL A CA 1
ATOM 671 C C . VAL A 1 81 ? 2.314 -6.217 9.665 1.00 93.00 81 VAL A C 1
ATOM 673 O O . VAL A 1 81 ? 1.772 -7.223 10.119 1.00 93.00 81 VAL A O 1
ATOM 676 N N . ARG A 1 82 ? 3.259 -5.553 10.331 1.00 89.38 82 ARG A N 1
ATOM 677 C CA . ARG A 1 82 ? 3.587 -5.826 11.729 1.00 89.38 82 ARG A CA 1
ATOM 678 C C . ARG A 1 82 ? 3.498 -4.528 12.501 1.00 89.38 82 ARG A C 1
ATOM 680 O O . ARG A 1 82 ? 4.412 -3.709 12.469 1.00 89.38 82 ARG A O 1
ATOM 687 N N . LEU A 1 83 ? 2.374 -4.347 13.183 1.00 87.69 83 LEU A N 1
ATOM 688 C CA . LEU A 1 83 ? 2.164 -3.149 13.979 1.00 87.69 83 LEU A CA 1
ATOM 689 C C . LEU A 1 83 ? 3.183 -3.104 15.132 1.00 87.69 83 LEU A C 1
ATOM 691 O O . LEU A 1 83 ? 3.410 -4.130 15.781 1.00 87.69 83 LEU A O 1
ATOM 695 N N . PRO A 1 84 ? 3.808 -1.947 15.403 1.00 85.12 84 PRO A N 1
ATOM 696 C CA . PRO A 1 84 ? 4.604 -1.763 16.607 1.00 85.12 84 PRO A CA 1
ATOM 697 C C . PRO A 1 84 ? 3.724 -1.855 17.859 1.00 85.12 84 PRO A C 1
ATOM 699 O O . PRO A 1 84 ? 2.553 -1.481 17.841 1.00 85.12 84 PRO A O 1
ATOM 702 N N . ASN A 1 85 ? 4.317 -2.282 18.976 1.00 82.00 85 ASN A N 1
ATOM 703 C CA . ASN A 1 85 ? 3.610 -2.414 20.257 1.00 82.00 85 ASN A CA 1
ATOM 704 C C . ASN A 1 85 ? 3.037 -1.078 20.779 1.00 82.00 85 ASN A C 1
ATOM 706 O O . ASN A 1 85 ? 2.074 -1.089 21.536 1.00 82.00 85 ASN A O 1
ATOM 710 N N . ASN A 1 86 ? 3.613 0.058 20.366 1.00 83.75 86 ASN A N 1
ATOM 711 C CA . ASN A 1 86 ? 3.217 1.407 20.783 1.00 83.75 86 ASN A CA 1
ATOM 712 C C . ASN A 1 86 ? 2.619 2.194 19.607 1.00 83.75 86 ASN A C 1
ATOM 714 O O . ASN A 1 86 ? 3.156 3.225 19.199 1.00 83.75 86 ASN A O 1
ATOM 718 N N . LEU A 1 87 ? 1.540 1.680 19.020 1.00 83.00 87 LEU A N 1
ATOM 719 C CA . LEU A 1 87 ? 0.809 2.393 17.978 1.00 83.00 87 LEU A CA 1
ATOM 720 C C . LEU A 1 87 ? -0.016 3.538 18.606 1.00 83.00 87 LEU A C 1
ATOM 722 O O . LEU A 1 87 ? -0.701 3.307 19.603 1.00 83.00 87 LEU A O 1
ATOM 726 N N . PRO A 1 88 ? 0.007 4.757 18.043 1.00 83.75 88 PRO A N 1
ATOM 727 C CA . PRO A 1 88 ? -0.939 5.808 18.402 1.00 83.75 88 PRO A CA 1
ATOM 728 C C . PRO A 1 88 ? -2.399 5.329 18.324 1.00 83.75 88 PRO A C 1
ATOM 730 O O . PRO A 1 88 ? -2.788 4.669 17.357 1.00 83.75 88 PRO A O 1
ATOM 733 N N . ASN A 1 89 ? -3.221 5.690 19.317 1.00 78.88 89 ASN A N 1
ATOM 734 C CA . ASN A 1 89 ? -4.642 5.301 19.384 1.00 78.88 89 ASN A CA 1
ATOM 735 C C . ASN A 1 89 ? -5.459 5.792 18.176 1.00 78.88 89 ASN A C 1
ATOM 737 O O . ASN A 1 89 ? -6.514 5.246 17.866 1.00 78.88 89 ASN A O 1
ATOM 741 N N . ASP A 1 90 ? -4.978 6.830 17.500 1.00 85.12 90 ASP A N 1
ATOM 742 C CA . ASP A 1 90 ? -5.601 7.465 16.348 1.00 85.12 90 ASP A CA 1
ATOM 743 C C . ASP A 1 90 ? -5.118 6.909 14.997 1.00 85.12 90 ASP A C 1
ATOM 745 O O . ASP A 1 90 ? -5.573 7.356 13.945 1.00 85.12 90 ASP A O 1
ATOM 749 N N . TRP A 1 91 ? -4.229 5.910 14.983 1.00 86.06 91 TRP A N 1
ATOM 750 C CA . TRP A 1 91 ? -3.678 5.357 13.740 1.00 86.06 91 TRP A CA 1
ATOM 751 C C . TRP A 1 91 ? -4.766 4.845 12.788 1.00 86.06 91 TRP A C 1
ATOM 753 O O . TRP A 1 91 ? -4.717 5.085 11.574 1.00 86.06 91 TRP A O 1
ATOM 763 N N . PHE A 1 92 ? -5.761 4.163 13.361 1.00 87.94 92 PHE A N 1
ATOM 764 C CA . PHE A 1 92 ? -6.908 3.608 12.647 1.00 87.94 92 PHE A CA 1
ATOM 765 C C . PHE A 1 92 ? -8.021 4.623 12.379 1.00 87.94 92 PHE A C 1
ATOM 767 O O . PHE A 1 92 ? -9.016 4.257 11.758 1.00 87.94 92 PHE A O 1
ATOM 774 N N . LEU A 1 93 ? -7.860 5.893 12.771 1.00 86.75 93 LEU A N 1
ATOM 775 C CA . LEU A 1 93 ? -8.756 6.933 12.282 1.00 86.75 93 LEU A CA 1
ATOM 776 C C . LEU A 1 93 ? -8.581 7.067 10.770 1.00 86.75 93 LEU A C 1
ATOM 778 O O . LEU A 1 93 ? -7.456 7.139 10.249 1.00 86.75 93 LEU A O 1
ATOM 782 N N . GLU A 1 94 ? -9.719 7.084 10.078 1.00 80.38 94 GLU A N 1
ATOM 783 C CA . GLU A 1 94 ? -9.762 7.295 8.640 1.00 80.38 94 GLU A CA 1
ATOM 784 C C . GLU A 1 94 ? -9.018 8.585 8.289 1.00 80.38 94 GLU A C 1
ATOM 786 O O . GLU A 1 94 ? -9.153 9.619 8.952 1.00 80.38 94 GLU A O 1
ATOM 791 N N . ALA A 1 95 ? -8.200 8.520 7.241 1.00 75.88 95 ALA A N 1
ATOM 792 C CA . ALA A 1 95 ? -7.647 9.732 6.666 1.00 75.88 95 ALA A CA 1
ATOM 793 C C . ALA A 1 95 ? -8.811 10.592 6.135 1.00 75.88 95 ALA A C 1
ATOM 795 O O . ALA A 1 95 ? -9.787 10.021 5.636 1.00 75.88 95 ALA A O 1
ATOM 796 N N . PRO A 1 96 ? -8.739 11.935 6.231 1.00 67.94 96 PRO A N 1
ATOM 797 C CA . PRO A 1 96 ? -9.797 12.807 5.733 1.00 67.94 96 PRO A CA 1
ATOM 798 C C . PRO A 1 96 ? -10.155 12.410 4.300 1.00 67.94 96 PRO A C 1
ATOM 800 O O . PRO A 1 96 ? -9.272 12.297 3.448 1.00 67.94 96 PRO A O 1
ATOM 803 N N . ASN A 1 97 ? -11.444 12.132 4.073 1.00 55.69 97 ASN A N 1
ATOM 804 C CA . ASN A 1 97 ? -11.942 11.628 2.799 1.00 55.69 97 ASN A CA 1
ATOM 805 C C . ASN A 1 97 ? -11.452 12.525 1.660 1.00 55.69 97 ASN A C 1
ATOM 807 O O . ASN A 1 97 ? -11.825 13.695 1.570 1.00 55.69 97 ASN A O 1
ATOM 811 N N . GLN A 1 98 ? -10.647 11.953 0.768 1.00 55.53 98 GLN A N 1
ATOM 812 C CA . GLN A 1 98 ? -10.428 12.534 -0.542 1.00 55.53 98 GLN A CA 1
ATOM 813 C C . GLN A 1 98 ? -11.726 12.352 -1.323 1.00 55.53 98 GLN A C 1
ATOM 815 O O . GLN A 1 98 ? -11.980 11.297 -1.904 1.00 55.53 98 GLN A O 1
ATOM 820 N N . THR A 1 99 ? -12.602 13.354 -1.258 1.00 43.78 99 THR A N 1
ATOM 821 C CA . THR A 1 99 ? -13.764 13.459 -2.137 1.00 43.78 99 THR A CA 1
ATOM 822 C C . THR A 1 99 ? -13.282 13.246 -3.565 1.00 43.78 99 THR A C 1
ATOM 824 O O . THR A 1 99 ? -12.404 13.974 -4.033 1.00 43.78 99 THR A O 1
ATOM 827 N N . GLN A 1 100 ? -13.830 12.221 -4.221 1.00 43.75 100 GLN A N 1
ATOM 828 C CA . GLN A 1 100 ? -13.593 11.901 -5.623 1.00 43.75 100 GLN A CA 1
ATOM 829 C C . GLN A 1 100 ? -13.685 13.191 -6.448 1.00 43.75 100 GLN A C 1
ATOM 831 O O . GLN A 1 100 ? -14.769 13.751 -6.602 1.00 43.75 100 GLN A O 1
ATOM 836 N N . ARG A 1 101 ? -12.555 13.687 -6.964 1.00 38.75 101 ARG A N 1
ATOM 837 C CA . ARG A 1 101 ? -12.586 14.613 -8.097 1.00 38.75 101 ARG A CA 1
ATOM 838 C C . ARG A 1 101 ? -12.871 13.758 -9.325 1.00 38.75 101 ARG A C 1
ATOM 840 O O . ARG A 1 101 ? -11.961 13.143 -9.875 1.00 38.75 101 ARG A O 1
ATOM 847 N N . SER A 1 102 ? -14.165 13.637 -9.612 1.00 39.69 102 SER A N 1
ATOM 848 C CA . SER A 1 102 ? -14.740 13.216 -10.893 1.00 39.69 102 SER A CA 1
ATOM 849 C C . SER A 1 102 ? -14.272 14.111 -12.030 1.00 39.69 102 SER A C 1
ATOM 851 O O . SER A 1 102 ? -14.219 15.339 -11.776 1.00 39.69 102 SER A O 1
#

Radius of gyration: 14.59 Å; chains: 1; bounding box: 35×32×37 Å

InterPro domains:
  IPR012942 SRR1-like domain [PF07985] (1-80)
  IPR040044 SRR1-like protein [PTHR28626] (1-99)

Sequence (102 aa):
MPHCDMGLYDNLLRANWSQDRIQTLVLLANRLEEYLENHPHHKLREHVPYLFKTAPVLNCHPFPTSEAWPTAFNNTSVQWVRLPNNLPNDWFLEAPNQTQRS

Organism: NCBI:txid1400762

Secondary structure (DSSP, 8-state):
-TT--HHHHHHHHHHT-SHHHHHT-EEEEE-THHHHHHS-HHHHHHH-HHHHHHGGGEEEEEPPPPSS-TTS---EEEEEE---TT--TTTTSPPPP-----

pLDDT: mean 85.29, std 11.85, range [38.75, 95.0]

Foldseek 3Di:
DEPDDLLVVLVVLLVQLDPVRQQVDKDQYQLLLVVVVVDDLVVCCPRRVSSSLFNVQKDWAFDDADPVCNPPDGRTTIIGGDDDPDDPPCSSPDDPDPDDPD